Protein AF-A0A819L676-F1 (afdb_monomer)

pLDDT: mean 89.83, std 13.57, range [44.31, 98.62]

Radius of gyration: 20.42 Å; Cα contacts (8 Å, |Δi|>4): 206; chains: 1; bounding box: 53×20×66 Å

Solvent-accessible surface area (backbone atoms only — not comparable to full-atom values): 9204 Å² total; per-residue (Å²): 130,96,70,80,67,56,26,39,74,57,97,53,88,57,44,24,71,57,67,66,64,36,65,76,39,33,90,87,42,47,62,67,37,46,53,51,33,52,28,50,26,27,45,50,46,48,62,72,47,56,31,52,58,14,22,62,54,14,31,73,38,81,47,81,49,67,65,47,79,55,89,97,40,43,34,66,35,61,22,31,33,28,35,18,77,30,46,76,78,42,64,38,75,64,100,58,94,70,87,76,85,83,86,86,61,76,66,46,39,66,71,18,67,11,36,58,50,58,72,68,56,58,66,84,76,47,46,72,63,76,65,48,92,72,88,88,79,85,85,60,75,68,64,58,52,55,52,56,50,53,58,53,62,76,73,108

Mean predicted aligned error: 6.8 Å

Foldseek 3Di:
DDDDQFQPDDPDPLAHHDDLVCLVCCVVCVPVVLCNQCDPSHVVVCLVPVLVVLQLQQHKDFAFWDAQDDDVGGHSTFGFIAGSNSDTPDTDDDNDDDDDDDDHDVVSSCVGPNNVNVVVDDCVVCVCVVPDDDDDDDDDPVVVVVVVVVVVVVVD

Sequence (156 aa):
MPHVTMCTPSTRPGAGFVDHKLWKNRDNDPTSLRLEFDGMKGRNWLLKWLPARAYDNAIYVIFSNPIGMDEDQLKNGCSMIIDPFGDIIAECRKLDNEVVTVTLIPEKLTQAGGYRYKKARRPDLYRDIIGQPHNVEQKVIWLSQMKTEIDNEQQS

Secondary structure (DSSP, 8-state):
-----TTS--SSTT--PPPHHHHHTTTT-HHHHHHHHHSTTTHHHHHTTHHHHHHHHT--EEE---EEEETTEEEE---EEE-TTS-EEEE---SS---------TTHHHHSHHHHHHHH--HHHHHHHHTS--------HHHHHHHHHHHHHTT-

Nearest PDB structures (foldseek):
  6led-assembly1_A  TM=7.968E-01  e=3.404E-04  Nitratireductor indicus C115
  2ggk-assembly1_D  TM=8.400E-01  e=1.001E-03  Agrobacterium tumefaciens
  2ggl-assembly1_A  TM=8.587E-01  e=1.771E-03  Agrobacterium tumefaciens
  1fo6-assembly1_D  TM=8.380E-01  e=1.771E-03  Agrobacterium tumefaciens
  6lcg-assembly1_B  TM=7.622E-01  e=7.765E-04  Nitratireductor indicus C115

Structure (mmCIF, N/CA/C/O backbone):
data_AF-A0A819L676-F1
#
_entry.id   AF-A0A819L676-F1
#
loop_
_atom_site.group_PDB
_atom_site.id
_atom_site.type_symbol
_atom_site.label_atom_id
_atom_site.label_alt_id
_atom_site.label_comp_id
_atom_site.label_asym_id
_atom_site.label_entity_id
_atom_site.label_seq_id
_atom_site.pdbx_PDB_ins_code
_atom_site.Cartn_x
_atom_site.Cartn_y
_atom_site.Cartn_z
_atom_site.occupancy
_atom_site.B_iso_or_equiv
_atom_site.auth_seq_id
_atom_site.auth_comp_id
_atom_site.auth_asym_id
_atom_site.auth_atom_id
_atom_site.pdbx_PDB_model_num
ATOM 1 N N . MET A 1 1 ? 7.360 -8.466 1.679 1.00 47.97 1 MET A N 1
ATOM 2 C CA . MET A 1 1 ? 7.554 -7.040 2.020 1.00 47.97 1 MET A CA 1
ATOM 3 C C . MET A 1 1 ? 7.425 -6.914 3.526 1.00 47.97 1 MET A C 1
ATOM 5 O O . MET A 1 1 ? 6.342 -7.207 4.023 1.00 47.97 1 MET A O 1
ATOM 9 N N . PRO A 1 2 ? 8.496 -6.568 4.256 1.00 44.31 2 PRO A N 1
ATOM 10 C CA . PRO A 1 2 ? 8.357 -6.257 5.670 1.00 44.31 2 PRO A CA 1
ATOM 11 C C . PRO A 1 2 ? 7.515 -4.984 5.772 1.00 44.31 2 PRO A C 1
ATOM 13 O O . PRO A 1 2 ? 7.894 -3.940 5.243 1.00 44.31 2 PRO A O 1
ATOM 16 N N . HIS A 1 3 ? 6.334 -5.098 6.364 1.00 55.19 3 HIS A N 1
ATOM 17 C CA . HIS A 1 3 ? 5.488 -3.958 6.671 1.00 55.19 3 HIS A CA 1
ATOM 18 C C . HIS A 1 3 ? 5.572 -3.739 8.177 1.00 55.19 3 HIS A C 1
ATOM 20 O O . HIS A 1 3 ? 5.458 -4.680 8.957 1.00 55.19 3 HIS A O 1
ATOM 26 N N . VAL A 1 4 ? 5.825 -2.498 8.584 1.00 59.72 4 VAL A N 1
ATOM 27 C CA . VAL A 1 4 ? 5.553 -2.089 9.961 1.00 59.72 4 VAL A CA 1
ATOM 28 C C . VAL A 1 4 ? 4.039 -2.100 10.102 1.00 59.72 4 VAL A C 1
ATOM 30 O O . VAL A 1 4 ? 3.356 -1.471 9.289 1.00 59.72 4 VAL A O 1
ATOM 33 N N . THR A 1 5 ? 3.531 -2.825 11.094 1.00 64.38 5 THR A N 1
ATOM 34 C CA . THR A 1 5 ? 2.112 -2.854 11.443 1.00 64.38 5 THR A CA 1
ATOM 35 C C . THR A 1 5 ? 1.632 -1.413 11.610 1.00 64.38 5 THR A C 1
ATOM 37 O O . THR A 1 5 ? 2.133 -0.682 12.464 1.00 64.38 5 THR A O 1
ATOM 40 N N . MET A 1 6 ? 0.738 -0.944 10.740 1.00 86.44 6 MET A N 1
ATOM 41 C CA . MET A 1 6 ? 0.167 0.399 10.868 1.00 86.44 6 MET A CA 1
ATOM 42 C C . MET A 1 6 ? -0.490 0.579 12.237 1.00 86.44 6 MET A C 1
ATOM 44 O O . MET A 1 6 ? -0.757 -0.398 12.934 1.00 86.44 6 MET A O 1
ATOM 48 N N . CYS A 1 7 ? -0.731 1.831 12.625 1.00 91.31 7 CYS A N 1
ATOM 49 C CA . CYS A 1 7 ? -1.316 2.143 13.929 1.00 91.31 7 CYS A CA 1
ATOM 50 C C . CYS A 1 7 ? -0.496 1.600 15.118 1.00 91.31 7 CYS A C 1
ATOM 52 O O . CYS A 1 7 ? -1.048 1.370 16.187 1.00 91.31 7 CYS A O 1
ATOM 54 N N . THR A 1 8 ? 0.819 1.420 14.948 1.00 87.31 8 THR A N 1
ATOM 55 C CA . THR A 1 8 ? 1.761 1.108 16.033 1.00 87.31 8 THR A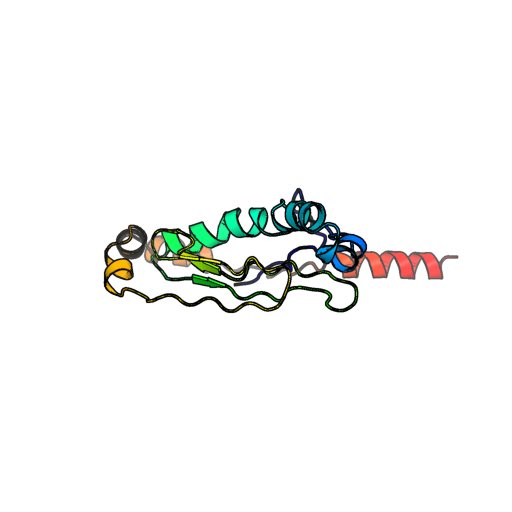 CA 1
ATOM 56 C C . THR A 1 8 ? 2.853 2.183 16.127 1.00 87.31 8 THR A C 1
ATOM 58 O O . THR A 1 8 ? 3.140 2.877 15.136 1.00 87.31 8 THR A O 1
ATOM 61 N N . PRO A 1 9 ? 3.440 2.399 17.317 1.00 85.81 9 PRO A N 1
ATOM 62 C CA . PRO A 1 9 ? 4.529 3.346 17.495 1.00 85.81 9 PRO A CA 1
ATOM 63 C C . PRO A 1 9 ? 5.795 2.878 16.769 1.00 85.81 9 PRO A C 1
ATOM 65 O O . PRO A 1 9 ? 6.143 1.703 16.743 1.00 85.81 9 PRO A O 1
ATOM 68 N N . SER A 1 10 ? 6.513 3.831 16.181 1.00 84.00 10 SER A N 1
ATOM 69 C CA . SER A 1 10 ? 7.861 3.634 15.643 1.00 84.00 10 SER A CA 1
ATOM 70 C C . SER A 1 10 ? 8.580 4.980 15.602 1.00 84.00 10 SER A C 1
ATOM 72 O O . SER A 1 10 ? 7.961 6.024 15.802 1.00 84.00 10 SER A O 1
ATOM 74 N N . THR A 1 11 ? 9.874 4.981 15.282 1.00 84.12 11 THR A N 1
ATOM 75 C CA . THR A 1 11 ? 10.665 6.213 15.102 1.00 84.12 11 THR A CA 1
ATOM 76 C C . THR A 1 11 ? 10.214 7.064 13.909 1.00 84.12 11 THR A C 1
ATOM 78 O O . THR A 1 11 ? 10.696 8.179 13.714 1.00 84.12 11 THR A O 1
ATOM 81 N N . ARG A 1 12 ? 9.283 6.563 13.091 1.00 85.81 12 ARG A N 1
ATOM 82 C CA . ARG A 1 12 ? 8.735 7.279 11.944 1.00 85.81 12 ARG A CA 1
ATOM 83 C C . ARG A 1 12 ? 7.844 8.451 12.395 1.00 85.81 12 ARG A C 1
ATOM 85 O O . ARG A 1 12 ? 6.881 8.228 13.129 1.00 85.81 12 ARG A O 1
ATOM 92 N N . PRO A 1 13 ? 8.030 9.664 11.841 1.00 87.31 13 PRO A N 1
ATOM 93 C CA . PRO A 1 13 ? 7.116 10.780 12.074 1.00 87.31 13 PRO A CA 1
ATOM 94 C C . PRO A 1 13 ? 5.659 10.441 11.720 1.00 87.31 13 PRO A C 1
ATOM 96 O O . PRO A 1 13 ? 5.359 9.941 10.625 1.00 87.31 13 PRO A O 1
ATOM 99 N N . GLY A 1 14 ? 4.752 10.726 12.657 1.00 88.69 14 GLY A N 1
ATOM 100 C CA . GLY A 1 14 ? 3.318 10.461 12.525 1.00 88.69 14 GLY A CA 1
ATOM 101 C C . GLY A 1 14 ? 2.915 8.990 12.682 1.00 88.69 14 GLY A C 1
ATOM 102 O O . GLY A 1 14 ? 1.794 8.644 12.319 1.00 88.69 14 GLY A O 1
ATOM 103 N N . ALA A 1 15 ? 3.808 8.122 13.169 1.00 90.75 15 ALA A N 1
ATOM 104 C CA . ALA A 1 15 ? 3.442 6.798 13.670 1.00 90.75 15 ALA A CA 1
ATOM 105 C C . ALA A 1 15 ? 2.854 6.885 15.089 1.00 90.75 15 ALA A C 1
ATOM 107 O O . ALA A 1 15 ? 3.021 7.888 15.780 1.00 90.75 15 ALA A O 1
ATOM 108 N N . GLY A 1 16 ? 2.174 5.828 15.523 1.00 91.81 16 GLY A N 1
ATOM 109 C CA . GLY A 1 16 ? 1.538 5.763 16.835 1.00 91.81 16 GLY A CA 1
ATOM 110 C C . GLY A 1 16 ? 0.220 5.006 16.801 1.00 91.81 16 GLY A C 1
ATOM 111 O O . GLY A 1 16 ? -0.303 4.694 15.729 1.00 91.81 16 GLY A O 1
ATOM 112 N N . PHE A 1 17 ? -0.311 4.741 17.991 1.00 93.88 17 PHE A N 1
ATOM 113 C CA . PHE A 1 17 ? -1.605 4.096 18.158 1.00 93.88 17 PHE A CA 1
ATOM 114 C C . PHE A 1 17 ? -2.762 5.009 17.741 1.00 93.88 17 PHE A C 1
ATOM 116 O O . PHE A 1 17 ? -2.697 6.242 17.842 1.00 93.88 17 PHE A O 1
ATOM 123 N N . VAL A 1 18 ? -3.833 4.374 17.274 1.00 94.81 18 VAL A N 1
ATOM 124 C CA . VAL A 1 18 ? -5.153 4.994 17.129 1.00 94.81 18 VAL A CA 1
ATOM 125 C C . VAL A 1 18 ? -5.968 4.619 18.363 1.00 94.81 18 VAL A C 1
ATOM 127 O O . VAL A 1 18 ? -5.939 3.466 18.788 1.00 94.81 18 VAL A O 1
ATOM 130 N N . ASP A 1 19 ? -6.666 5.587 18.954 1.00 95.38 19 ASP A N 1
ATOM 131 C CA . ASP A 1 19 ? -7.444 5.369 20.177 1.00 95.38 19 ASP A CA 1
ATOM 132 C C . ASP A 1 19 ? -8.579 4.355 19.933 1.00 95.38 19 ASP A C 1
ATOM 134 O O . ASP A 1 19 ? -9.449 4.554 19.081 1.00 95.38 19 ASP A O 1
ATOM 138 N N . HIS A 1 20 ? -8.604 3.275 20.719 1.00 95.12 20 HIS A N 1
ATOM 139 C CA . HIS A 1 20 ? -9.612 2.219 20.628 1.00 95.12 20 HIS A CA 1
ATOM 140 C C . HIS A 1 20 ? -11.056 2.711 20.864 1.00 95.12 20 HIS A C 1
ATOM 142 O O . HIS A 1 20 ? -12.014 2.062 20.437 1.00 95.12 20 HIS A O 1
ATOM 148 N N . LYS A 1 21 ? -11.246 3.869 21.512 1.00 96.81 21 LYS A N 1
ATOM 149 C CA . LYS A 1 21 ? -12.562 4.481 21.737 1.00 96.81 21 LYS A CA 1
ATOM 150 C C . LYS A 1 21 ? -13.180 4.925 20.419 1.00 96.81 21 LYS A C 1
ATOM 152 O O . LYS A 1 21 ? -14.392 4.802 20.258 1.00 96.81 21 LYS A O 1
ATOM 157 N N . LEU A 1 22 ? -12.354 5.351 19.461 1.00 97.25 22 LEU A N 1
ATOM 158 C CA . LEU A 1 22 ? -12.805 5.712 18.118 1.00 97.25 22 LEU A CA 1
ATOM 159 C C . LEU A 1 22 ? -13.378 4.494 17.386 1.00 97.25 22 LEU A C 1
ATOM 161 O O . LEU A 1 22 ? -14.410 4.605 16.735 1.00 97.25 22 LEU A O 1
ATOM 165 N N . TRP A 1 23 ? -12.774 3.310 17.553 1.00 97.19 23 TRP A N 1
ATOM 166 C CA . TRP A 1 23 ? -13.317 2.066 16.992 1.00 97.19 23 TRP A CA 1
ATOM 167 C C . TRP A 1 23 ? -14.656 1.667 17.618 1.00 97.19 23 TRP A C 1
ATOM 169 O O . TRP A 1 23 ? -15.602 1.308 16.911 1.00 97.19 23 TRP A O 1
ATOM 179 N N . LYS A 1 24 ? -14.755 1.755 18.949 1.00 96.94 24 LYS A N 1
ATOM 180 C CA . LYS A 1 24 ? -15.997 1.458 19.680 1.00 96.94 24 LYS A CA 1
ATOM 181 C C . LYS A 1 24 ? -17.137 2.398 19.283 1.00 96.94 24 LYS A C 1
ATOM 183 O O . LYS A 1 24 ? -18.279 1.961 19.245 1.00 96.94 24 LYS A O 1
ATOM 188 N N . ASN A 1 25 ? -16.828 3.656 18.962 1.00 97.31 25 ASN A N 1
ATOM 189 C CA . ASN A 1 25 ? -17.810 4.673 18.587 1.00 97.31 25 ASN A CA 1
ATOM 190 C C . ASN A 1 25 ? -18.007 4.831 17.065 1.00 97.31 25 ASN A C 1
ATOM 192 O O . ASN A 1 25 ? -18.658 5.781 16.636 1.00 97.31 25 ASN A O 1
ATOM 196 N N . ARG A 1 26 ? -17.451 3.934 16.238 1.00 97.50 26 ARG A N 1
ATOM 197 C CA . ARG A 1 26 ? -17.390 4.109 14.774 1.00 97.50 26 ARG A CA 1
ATOM 198 C C . ARG A 1 26 ? -18.749 4.245 14.083 1.00 97.50 26 ARG A C 1
ATOM 200 O O . ARG A 1 26 ? -18.811 4.850 13.022 1.00 97.50 26 ARG A O 1
ATOM 207 N N . ASP A 1 27 ? -19.811 3.699 14.669 1.00 97.56 27 ASP A N 1
ATOM 208 C CA . ASP A 1 27 ? -21.160 3.769 14.096 1.00 97.56 27 ASP A CA 1
ATOM 209 C C . ASP A 1 27 ? -21.814 5.141 14.338 1.00 97.56 27 ASP A C 1
ATOM 211 O O . ASP A 1 27 ? -22.574 5.620 13.500 1.00 97.56 27 ASP A O 1
ATOM 215 N N . ASN A 1 28 ? -21.474 5.807 15.450 1.00 98.06 28 ASN A N 1
ATOM 216 C CA . ASN A 1 28 ? -21.999 7.135 15.790 1.00 98.06 28 ASN A CA 1
ATOM 217 C C . ASN A 1 28 ? -21.091 8.271 15.292 1.00 98.06 28 ASN A C 1
ATOM 219 O O . ASN A 1 28 ? -21.582 9.344 14.954 1.00 98.06 28 ASN A O 1
ATOM 223 N N . ASP A 1 29 ? -19.773 8.050 15.263 1.00 97.38 29 ASP A N 1
ATOM 224 C CA . ASP A 1 29 ? -18.772 9.000 14.764 1.00 97.38 29 ASP A CA 1
ATOM 225 C C . ASP A 1 29 ? -17.734 8.300 13.858 1.00 97.38 29 ASP A C 1
ATOM 227 O O . ASP A 1 29 ? -16.573 8.096 14.238 1.00 97.38 29 ASP A O 1
ATOM 231 N N . PRO A 1 30 ? -18.132 7.911 12.632 1.00 97.00 30 PRO A N 1
ATOM 232 C CA . PRO A 1 30 ? -17.220 7.296 11.668 1.00 97.00 30 PRO A CA 1
ATOM 233 C C . PRO A 1 30 ? -16.152 8.274 11.165 1.00 97.00 30 PRO A C 1
ATOM 235 O O . PRO A 1 30 ? -15.093 7.846 10.700 1.00 97.00 30 PRO A O 1
ATOM 238 N N . THR A 1 31 ? -16.419 9.580 11.231 1.00 97.94 31 THR A N 1
ATOM 239 C CA . THR A 1 31 ? -15.555 10.628 10.681 1.00 97.94 31 THR A CA 1
ATOM 240 C C . THR A 1 31 ? -14.267 10.759 11.482 1.00 97.94 31 THR A C 1
ATOM 242 O O . THR A 1 31 ? -13.187 10.747 10.891 1.00 97.94 31 THR A O 1
ATOM 245 N N . SER A 1 32 ? -14.348 10.813 12.814 1.00 97.69 32 SER A N 1
ATOM 246 C CA . SER A 1 32 ? -13.153 10.914 13.663 1.00 97.69 32 SER A CA 1
ATOM 247 C C . SER A 1 32 ? -12.231 9.706 13.499 1.00 97.69 32 SER A C 1
ATOM 249 O O . SER A 1 32 ? -11.019 9.860 13.340 1.00 97.69 32 SER A O 1
ATOM 251 N N . LEU A 1 33 ? -12.799 8.496 13.445 1.00 97.75 33 LEU A N 1
ATOM 252 C CA . LEU A 1 33 ? -12.020 7.290 13.171 1.00 97.75 33 LEU A CA 1
ATOM 253 C C . LEU A 1 33 ? -11.399 7.322 11.767 1.00 97.75 33 LEU A C 1
ATOM 255 O O . LEU A 1 33 ? -10.236 6.954 11.591 1.00 97.75 33 LEU A O 1
ATOM 259 N N . ARG A 1 34 ? -12.156 7.784 10.763 1.00 97.38 34 ARG A N 1
ATOM 260 C CA . ARG A 1 34 ? -11.669 7.896 9.385 1.00 97.38 34 ARG A CA 1
ATOM 261 C C . ARG A 1 34 ? -10.451 8.802 9.286 1.00 97.38 34 ARG A C 1
ATOM 263 O O . ARG A 1 34 ? -9.504 8.433 8.602 1.00 97.38 34 ARG A O 1
ATOM 270 N N . LEU A 1 35 ? -10.465 9.950 9.960 1.00 97.62 35 LEU A N 1
ATOM 271 C CA . LEU A 1 35 ? -9.354 10.903 9.941 1.00 97.62 35 LEU A CA 1
ATOM 272 C C . LEU A 1 35 ? -8.059 10.277 10.477 1.00 97.62 35 LEU A C 1
ATOM 274 O O . LEU A 1 35 ? -6.998 10.446 9.878 1.00 97.62 35 LEU A O 1
ATOM 278 N N . GLU A 1 36 ? -8.147 9.494 11.552 1.00 96.38 36 GLU A N 1
ATOM 279 C CA . GLU A 1 36 ? -7.001 8.759 12.099 1.00 96.38 36 GLU A CA 1
ATOM 280 C C . GLU A 1 36 ? -6.503 7.664 11.143 1.00 96.38 36 GLU A C 1
ATOM 282 O O . GLU A 1 36 ? -5.296 7.542 10.907 1.00 96.38 36 GLU A O 1
ATOM 287 N N . PHE A 1 37 ? -7.422 6.890 10.553 1.00 96.81 37 PHE A N 1
ATOM 288 C CA . PHE A 1 37 ? -7.088 5.825 9.601 1.00 96.81 37 PHE A CA 1
ATOM 289 C C . PHE A 1 37 ? -6.510 6.360 8.292 1.00 96.81 37 PHE A C 1
ATOM 291 O O . PHE A 1 37 ? -5.580 5.760 7.757 1.00 96.81 37 PHE A O 1
ATOM 298 N N . ASP A 1 38 ? -7.017 7.483 7.787 1.00 97.00 38 ASP A N 1
ATOM 299 C CA . ASP A 1 38 ? -6.511 8.115 6.570 1.00 97.00 38 ASP A CA 1
ATOM 300 C C . ASP A 1 38 ? -5.210 8.888 6.819 1.00 97.00 38 ASP A C 1
ATOM 302 O O . ASP A 1 38 ? -4.420 9.093 5.898 1.00 97.00 38 ASP A O 1
ATOM 306 N N . GLY A 1 39 ? -4.944 9.267 8.067 1.00 95.88 39 GLY A N 1
ATOM 307 C CA . GLY A 1 39 ? -3.762 10.006 8.471 1.00 95.88 39 GLY A CA 1
ATOM 308 C C . GLY A 1 39 ? -2.449 9.225 8.382 1.00 95.88 39 GLY A C 1
ATOM 309 O O . GLY A 1 39 ? -2.330 8.109 7.870 1.00 95.88 39 GLY A O 1
ATOM 310 N N . MET A 1 40 ? -1.402 9.847 8.924 1.00 93.88 40 MET A N 1
ATOM 311 C CA . MET A 1 40 ? -0.038 9.318 8.885 1.00 93.88 40 MET A CA 1
ATOM 312 C C . MET A 1 40 ? 0.146 8.012 9.661 1.00 93.88 40 MET A C 1
ATOM 314 O O . MET A 1 40 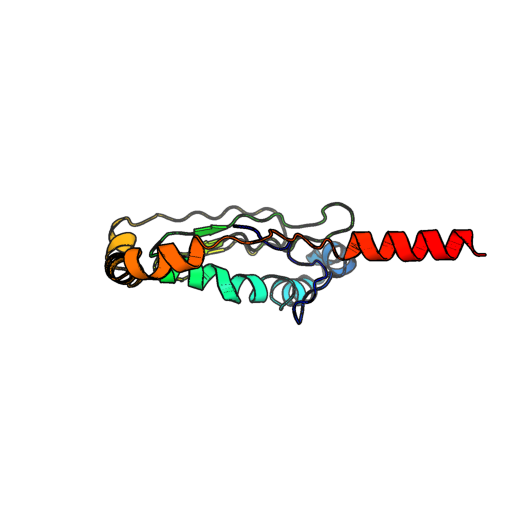? 1.115 7.306 9.387 1.00 93.88 40 MET A O 1
ATOM 318 N N . LYS A 1 41 ? -0.756 7.656 10.579 1.00 94.31 41 LYS A N 1
ATOM 319 C CA . LYS A 1 41 ? -0.708 6.384 11.315 1.00 94.31 41 LYS A CA 1
ATOM 320 C C . LYS A 1 41 ? -1.139 5.191 10.450 1.00 94.31 41 LYS A C 1
ATOM 322 O O . LYS A 1 41 ? -0.644 4.090 10.683 1.00 94.31 41 LYS A O 1
ATOM 327 N N . GLY A 1 42 ? -1.985 5.428 9.442 1.00 94.38 42 GLY A N 1
ATOM 328 C CA . GLY A 1 42 ? -2.566 4.414 8.560 1.00 94.38 42 GLY A CA 1
ATOM 329 C C . GLY A 1 42 ? -2.281 4.670 7.077 1.00 94.38 42 GLY A C 1
ATOM 330 O O . GLY A 1 42 ? -1.169 4.451 6.596 1.00 94.38 42 GLY A O 1
ATOM 331 N N . ARG A 1 43 ? -3.291 5.103 6.322 1.00 95.69 43 ARG A N 1
ATOM 332 C CA . ARG A 1 43 ? -3.275 5.159 4.855 1.00 95.69 43 ARG A CA 1
ATOM 333 C C . ARG A 1 43 ? -2.173 6.031 4.281 1.00 95.69 43 ARG A C 1
ATOM 335 O O . ARG A 1 43 ? -1.452 5.569 3.402 1.00 95.69 43 ARG A O 1
ATOM 342 N N . ASN A 1 44 ? -1.994 7.261 4.764 1.00 95.50 44 ASN A N 1
ATOM 343 C CA . ASN A 1 44 ? -0.969 8.147 4.204 1.00 95.50 44 ASN A CA 1
ATOM 344 C C . ASN A 1 44 ? 0.439 7.554 4.324 1.00 95.50 44 ASN A C 1
ATOM 346 O O . ASN A 1 44 ? 1.304 7.857 3.507 1.00 95.50 44 ASN A O 1
ATOM 350 N N . TRP A 1 45 ? 0.677 6.673 5.301 1.00 92.38 45 TRP A N 1
ATOM 351 C CA . TRP A 1 45 ? 1.916 5.906 5.364 1.00 92.38 45 TRP A CA 1
ATOM 352 C C . TRP A 1 45 ? 2.032 4.875 4.237 1.00 92.38 45 TRP A C 1
ATOM 354 O O . TRP A 1 45 ? 3.076 4.828 3.585 1.00 92.38 45 TRP A O 1
ATOM 364 N N . LEU A 1 46 ? 0.980 4.094 3.968 1.00 93.38 46 LEU A N 1
ATOM 365 C CA . LEU A 1 46 ? 0.955 3.147 2.845 1.00 93.38 46 LEU A CA 1
ATOM 366 C C . LEU A 1 46 ? 1.240 3.846 1.514 1.00 93.38 46 LEU A C 1
ATOM 368 O O . LEU A 1 46 ? 2.046 3.365 0.716 1.00 93.38 46 LEU A O 1
ATOM 372 N N . LEU A 1 47 ? 0.642 5.021 1.308 1.00 94.94 47 LEU A N 1
ATOM 373 C CA . LEU A 1 47 ? 0.787 5.775 0.064 1.00 94.94 47 LEU A CA 1
ATOM 374 C C . LEU A 1 47 ? 2.200 6.316 -0.177 1.00 94.94 47 LEU A C 1
ATOM 376 O O . LEU A 1 47 ? 2.527 6.639 -1.315 1.00 94.94 47 LEU A O 1
ATOM 380 N N . LYS A 1 48 ? 3.070 6.365 0.841 1.00 92.38 48 LYS A N 1
ATOM 381 C CA . LYS A 1 48 ? 4.469 6.776 0.644 1.00 92.38 48 LYS A CA 1
ATOM 382 C C . LYS A 1 48 ? 5.281 5.781 -0.171 1.00 92.38 48 LYS A C 1
ATOM 384 O O . LYS A 1 48 ? 6.250 6.180 -0.807 1.00 92.38 48 LYS A O 1
ATOM 389 N N . TRP A 1 49 ? 4.957 4.493 -0.093 1.00 92.31 49 TRP A N 1
ATOM 390 C CA . TRP A 1 49 ? 5.831 3.457 -0.639 1.00 92.31 49 TRP A CA 1
ATOM 391 C C . TRP A 1 49 ? 5.095 2.436 -1.493 1.00 92.31 49 TRP A C 1
ATOM 393 O O . TRP A 1 49 ? 5.668 1.970 -2.472 1.00 92.31 49 TRP A O 1
ATOM 403 N N . LEU A 1 50 ? 3.852 2.083 -1.170 1.00 94.94 50 LEU A N 1
ATOM 404 C CA . LEU A 1 50 ? 3.153 1.001 -1.858 1.00 94.94 50 LEU A CA 1
ATOM 405 C C . LEU A 1 50 ? 2.895 1.327 -3.349 1.00 94.94 50 LEU A C 1
ATOM 407 O O . LEU A 1 50 ? 3.270 0.499 -4.184 1.00 94.94 50 LEU A O 1
ATOM 411 N N . PRO A 1 51 ? 2.414 2.538 -3.718 1.00 97.38 51 PRO A N 1
ATOM 412 C CA . PRO A 1 51 ? 2.325 2.966 -5.119 1.00 97.38 51 PRO A CA 1
ATOM 413 C C . PRO A 1 51 ? 3.674 2.968 -5.844 1.00 97.38 51 PRO A C 1
ATOM 415 O O . PRO A 1 51 ? 3.793 2.443 -6.950 1.00 97.38 51 PRO A O 1
ATOM 418 N N . ALA A 1 52 ? 4.721 3.487 -5.192 1.00 96.81 52 ALA A N 1
ATOM 419 C CA . ALA A 1 52 ? 6.065 3.543 -5.765 1.00 96.81 52 ALA A CA 1
ATOM 420 C C . ALA A 1 52 ? 6.605 2.140 -6.088 1.00 96.81 52 ALA A C 1
ATOM 422 O O . ALA A 1 52 ? 7.186 1.917 -7.147 1.00 96.81 52 ALA A O 1
ATOM 423 N N . ARG A 1 53 ? 6.350 1.149 -5.220 1.00 95.69 53 ARG A N 1
ATOM 424 C CA . ARG A 1 53 ? 6.757 -0.244 -5.468 1.00 95.69 53 ARG A CA 1
ATOM 425 C C . ARG A 1 53 ? 6.079 -0.834 -6.700 1.00 95.69 53 ARG A C 1
ATOM 427 O O . ARG A 1 53 ? 6.757 -1.545 -7.447 1.00 95.69 53 ARG A O 1
ATOM 434 N N . ALA A 1 54 ? 4.792 -0.548 -6.898 1.00 97.81 54 ALA A N 1
ATOM 435 C CA . ALA A 1 54 ? 4.050 -0.980 -8.077 1.00 97.81 54 ALA A CA 1
ATOM 436 C C . ALA A 1 54 ? 4.605 -0.323 -9.351 1.00 97.81 54 ALA A C 1
ATOM 438 O O . ALA A 1 54 ? 4.984 -1.029 -10.291 1.00 97.81 54 ALA A O 1
ATOM 439 N N . TYR A 1 55 ? 4.762 1.004 -9.323 1.00 97.94 55 TYR A N 1
ATOM 440 C CA . TYR A 1 55 ? 5.251 1.816 -10.438 1.00 97.94 55 TYR A CA 1
ATOM 441 C C . TYR A 1 55 ? 6.666 1.423 -10.889 1.00 97.94 55 TYR A C 1
ATOM 443 O O . TYR A 1 55 ? 6.885 1.056 -12.047 1.00 97.94 55 TYR A O 1
ATOM 451 N N . ASP A 1 56 ? 7.633 1.415 -9.964 1.00 96.94 56 ASP A N 1
ATOM 452 C CA . ASP A 1 56 ? 9.055 1.189 -10.269 1.00 96.94 56 ASP A CA 1
ATOM 453 C C . ASP A 1 56 ? 9.334 -0.204 -10.842 1.00 96.94 56 ASP A C 1
ATOM 455 O O . ASP A 1 56 ? 10.345 -0.433 -11.518 1.00 96.94 56 ASP A O 1
ATOM 459 N N . ASN A 1 57 ? 8.457 -1.164 -10.540 1.00 97.25 57 ASN A N 1
ATOM 460 C CA . ASN A 1 57 ? 8.608 -2.553 -10.950 1.00 97.25 57 ASN A CA 1
ATOM 461 C C . ASN A 1 57 ? 7.610 -2.975 -12.029 1.00 97.25 57 ASN A C 1
ATOM 463 O O . ASN A 1 57 ? 7.736 -4.104 -12.504 1.00 97.25 57 ASN A O 1
ATOM 467 N N . ALA A 1 58 ? 6.683 -2.108 -12.454 1.00 98.00 58 ALA A N 1
ATOM 468 C CA . ALA A 1 58 ? 5.587 -2.442 -13.367 1.00 98.00 58 ALA A CA 1
ATOM 469 C C . ALA A 1 58 ? 4.911 -3.765 -12.981 1.00 98.00 58 ALA A C 1
ATOM 471 O O . ALA A 1 58 ? 4.965 -4.753 -13.720 1.00 98.00 58 ALA A O 1
ATOM 472 N N . ILE A 1 59 ? 4.353 -3.795 -11.774 1.00 98.00 59 ILE A N 1
ATOM 473 C CA . ILE A 1 59 ? 3.635 -4.947 -11.228 1.00 98.00 59 ILE A CA 1
ATOM 474 C C . ILE A 1 59 ? 2.279 -4.508 -10.699 1.00 98.00 59 ILE A C 1
ATOM 476 O O . ILE A 1 59 ? 2.120 -3.381 -10.241 1.00 98.00 59 ILE A O 1
ATOM 480 N N . TYR A 1 60 ? 1.328 -5.434 -10.697 1.00 98.56 60 TYR A N 1
ATOM 481 C CA . TYR A 1 60 ? 0.167 -5.309 -9.830 1.00 98.56 60 TYR A CA 1
ATOM 482 C C . TYR A 1 60 ? 0.578 -5.603 -8.388 1.00 98.56 60 TYR A C 1
ATOM 484 O O . TYR A 1 60 ? 1.307 -6.564 -8.130 1.00 98.56 60 TYR A O 1
ATOM 492 N N . VAL A 1 61 ? 0.098 -4.793 -7.451 1.00 97.94 61 VAL A N 1
ATOM 493 C CA . VAL A 1 61 ? 0.296 -5.003 -6.016 1.00 97.94 61 VAL A CA 1
ATOM 494 C C . VAL A 1 61 ? -1.056 -5.250 -5.375 1.00 97.94 61 VAL A C 1
ATOM 496 O O . VAL A 1 61 ? -1.960 -4.430 -5.492 1.00 97.94 61 VAL A O 1
ATOM 499 N N . ILE A 1 62 ? -1.176 -6.380 -4.684 1.00 97.12 62 ILE A N 1
ATOM 500 C CA . ILE A 1 62 ? -2.340 -6.723 -3.870 1.00 97.12 62 ILE A CA 1
ATOM 501 C C . ILE A 1 62 ? -1.885 -6.651 -2.419 1.00 97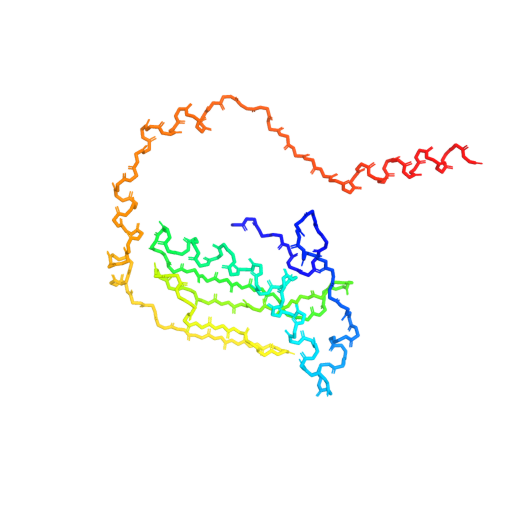.12 62 ILE A C 1
ATOM 503 O O . ILE A 1 62 ? -1.033 -7.428 -1.984 1.00 97.12 62 ILE A O 1
ATOM 507 N N . PHE A 1 63 ? -2.423 -5.686 -1.687 1.00 95.75 63 PHE A N 1
ATOM 508 C CA . PHE A 1 63 ? -2.152 -5.486 -0.275 1.00 95.75 63 PHE A CA 1
ATOM 509 C C . PHE A 1 63 ? -3.400 -5.842 0.525 1.00 95.75 63 PHE A C 1
ATOM 511 O O . PHE A 1 63 ? -4.476 -5.303 0.277 1.00 95.75 63 PHE A O 1
ATOM 518 N N . SER A 1 64 ? -3.246 -6.749 1.485 1.00 94.19 64 SER A N 1
ATOM 519 C CA . SER A 1 64 ? -4.312 -7.170 2.390 1.00 94.19 64 SER A CA 1
ATOM 520 C C . SER A 1 64 ? -3.902 -6.860 3.818 1.00 94.19 64 SER A C 1
ATOM 522 O O . SER A 1 64 ? -2.778 -7.166 4.214 1.00 94.19 64 SER A O 1
ATOM 524 N N . ASN A 1 65 ? -4.815 -6.274 4.583 1.00 93.31 65 ASN A N 1
ATOM 525 C CA . ASN A 1 65 ? -4.595 -5.890 5.965 1.00 93.31 65 ASN A CA 1
ATOM 526 C C . ASN A 1 65 ? -5.900 -6.027 6.768 1.00 93.31 65 ASN A C 1
ATOM 528 O O . ASN A 1 65 ? -6.959 -5.643 6.262 1.00 93.31 65 ASN A O 1
ATOM 532 N N . PRO A 1 66 ? -5.856 -6.564 8.000 1.00 94.50 66 PRO A N 1
ATOM 533 C CA . PRO A 1 66 ? -7.026 -6.622 8.868 1.00 94.50 66 PRO A CA 1
ATOM 534 C C . PRO A 1 66 ? -7.563 -5.231 9.215 1.00 94.50 66 PRO A C 1
ATOM 536 O O . PRO A 1 66 ? -6.837 -4.232 9.209 1.00 94.50 66 PRO A O 1
ATOM 539 N N . ILE A 1 67 ? -8.844 -5.191 9.576 1.00 95.75 67 ILE A N 1
ATOM 540 C CA . ILE A 1 67 ? -9.508 -4.020 10.139 1.00 95.75 67 ILE A CA 1
ATOM 541 C C . ILE A 1 67 ? -10.142 -4.377 11.481 1.00 95.75 67 ILE A C 1
ATOM 543 O O . ILE A 1 67 ? -10.686 -5.466 11.645 1.00 95.75 67 ILE A O 1
ATOM 547 N N . GLY A 1 68 ? -10.081 -3.447 12.429 1.00 95.50 68 GLY A N 1
ATOM 548 C CA . GLY A 1 68 ? -10.668 -3.604 13.754 1.00 95.50 68 GLY A CA 1
ATOM 549 C C . GLY A 1 68 ? -9.657 -3.971 14.832 1.00 95.50 68 GLY A C 1
ATOM 550 O O . GLY A 1 68 ? -8.446 -3.865 14.634 1.00 95.50 68 GLY A O 1
ATOM 551 N N . MET A 1 69 ? -10.177 -4.308 16.011 1.00 94.69 69 MET A N 1
ATOM 552 C CA . MET A 1 69 ? -9.356 -4.616 17.182 1.00 94.69 69 MET A CA 1
ATOM 553 C C . MET A 1 69 ? -8.676 -5.977 17.032 1.00 94.69 69 MET A C 1
ATOM 555 O O . MET A 1 69 ? -9.332 -6.973 16.740 1.00 94.69 69 MET A O 1
ATOM 559 N N . ASP A 1 70 ? -7.379 -5.993 17.301 1.00 90.62 70 ASP A N 1
ATOM 560 C CA . ASP A 1 70 ? -6.514 -7.160 17.407 1.00 90.62 70 ASP A CA 1
ATOM 561 C C . ASP A 1 70 ? -5.765 -7.022 18.736 1.00 90.62 70 ASP A C 1
ATOM 563 O O . ASP A 1 70 ? -4.820 -6.240 18.851 1.00 90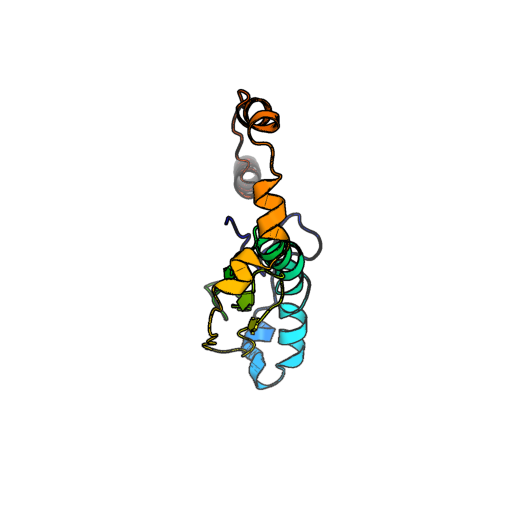.62 70 ASP A O 1
ATOM 567 N N . GLU A 1 71 ? -6.298 -7.678 19.766 1.00 89.25 71 GLU A N 1
ATOM 568 C CA . GLU A 1 71 ? -5.920 -7.478 21.170 1.00 89.25 71 GLU A CA 1
ATOM 569 C C . GLU A 1 71 ? -5.951 -5.992 21.587 1.00 89.25 71 GLU A C 1
ATOM 571 O O . GLU A 1 71 ? -7.014 -5.361 21.597 1.00 89.25 71 GLU A O 1
ATOM 576 N N . ASP A 1 72 ? -4.802 -5.424 21.953 1.00 86.69 72 ASP A N 1
ATOM 577 C CA . ASP A 1 72 ? -4.633 -4.032 22.363 1.00 86.69 72 ASP A CA 1
ATOM 578 C C . ASP A 1 72 ? -4.405 -3.075 21.179 1.00 86.69 72 ASP A C 1
ATOM 580 O O . ASP A 1 72 ? -4.385 -1.855 21.362 1.00 86.69 72 ASP A O 1
ATOM 584 N N . GLN A 1 73 ? -4.290 -3.596 19.953 1.00 88.62 73 GLN A N 1
ATOM 585 C CA . GLN A 1 73 ? -3.961 -2.818 18.762 1.00 88.62 73 GLN A CA 1
ATOM 586 C C . GLN A 1 73 ? -5.150 -2.682 17.819 1.00 88.62 73 GLN A C 1
ATOM 588 O O . GLN A 1 73 ? -5.815 -3.646 17.450 1.00 88.62 73 GLN A O 1
ATOM 593 N N . LEU A 1 74 ? -5.377 -1.464 17.337 1.00 94.12 74 LEU A N 1
ATOM 594 C CA . LEU A 1 74 ? -6.372 -1.205 16.307 1.00 94.12 74 LEU A CA 1
ATOM 595 C C . LEU A 1 74 ? -5.735 -1.283 14.917 1.00 94.12 74 LEU A C 1
ATOM 597 O O . LEU A 1 74 ? -4.764 -0.582 14.640 1.00 94.12 74 LEU A O 1
ATOM 601 N N . LYS A 1 75 ? -6.302 -2.095 14.022 1.00 94.50 75 LYS A N 1
ATOM 602 C CA . LYS A 1 75 ? -5.876 -2.206 12.622 1.00 94.50 75 LYS A CA 1
ATOM 603 C C . LYS A 1 75 ? -6.793 -1.374 11.730 1.00 94.50 75 LYS A C 1
ATOM 605 O O . LYS A 1 75 ? -8.018 -1.444 11.831 1.00 94.50 75 LYS A O 1
ATOM 610 N N . ASN A 1 76 ? -6.203 -0.584 10.839 1.00 94.94 76 ASN A N 1
ATOM 611 C CA . ASN A 1 76 ? -6.929 0.383 10.014 1.00 94.94 76 ASN A CA 1
ATOM 612 C C . ASN A 1 76 ? -7.485 -0.174 8.694 1.00 94.94 76 ASN A C 1
ATOM 614 O O . ASN A 1 76 ? -8.095 0.581 7.940 1.00 94.94 76 ASN A O 1
ATOM 618 N N . GLY A 1 77 ? -7.253 -1.450 8.365 1.00 94.38 77 GLY A N 1
ATOM 619 C CA . GLY A 1 77 ? -7.620 -1.997 7.061 1.00 94.38 77 GLY A CA 1
ATOM 620 C C . GLY A 1 77 ? -6.816 -1.348 5.935 1.00 94.38 77 GLY A C 1
ATOM 621 O O . GLY A 1 77 ? -5.587 -1.445 5.913 1.00 94.38 77 GLY A O 1
ATOM 622 N N . CYS A 1 78 ? -7.502 -0.680 5.004 1.00 95.06 78 CYS A N 1
ATOM 623 C CA . CYS A 1 78 ? -6.917 -0.134 3.773 1.00 95.06 78 CYS A CA 1
ATOM 624 C C . CYS A 1 78 ? -6.282 -1.210 2.877 1.00 95.06 78 CYS A C 1
ATOM 626 O O . CYS A 1 78 ? -5.297 -0.943 2.186 1.00 95.06 78 CYS A O 1
ATOM 628 N N . SER A 1 79 ? -6.830 -2.430 2.880 1.00 96.56 79 SER A N 1
ATOM 629 C CA . SER A 1 79 ? -6.531 -3.412 1.834 1.00 96.56 79 SER A CA 1
ATOM 630 C C . SER A 1 79 ? -6.782 -2.773 0.471 1.00 96.56 79 SER A C 1
ATOM 632 O O . SER A 1 79 ? -7.797 -2.105 0.287 1.00 96.56 79 SER A O 1
ATOM 634 N N . MET A 1 80 ? -5.865 -2.926 -0.477 1.00 97.44 80 MET A N 1
ATOM 635 C CA . MET A 1 80 ? -5.965 -2.254 -1.769 1.00 97.44 80 MET A CA 1
ATOM 636 C C . MET A 1 80 ? -5.258 -3.013 -2.877 1.00 97.44 80 MET A C 1
ATOM 638 O O . MET A 1 80 ? -4.334 -3.794 -2.644 1.00 97.44 80 MET A O 1
ATOM 642 N N . ILE A 1 81 ? -5.694 -2.737 -4.098 1.00 98.50 81 ILE A N 1
ATOM 643 C CA . ILE A 1 81 ? -5.101 -3.247 -5.320 1.00 98.50 81 ILE A CA 1
ATOM 644 C C . ILE A 1 81 ? -4.588 -2.051 -6.111 1.00 98.50 81 ILE A C 1
ATOM 646 O O . ILE A 1 81 ? -5.339 -1.119 -6.397 1.00 98.50 81 ILE A O 1
ATOM 650 N N . ILE A 1 82 ? -3.301 -2.084 -6.438 1.00 98.62 82 ILE A N 1
ATOM 651 C CA . ILE A 1 82 ? -2.599 -1.041 -7.182 1.00 98.62 82 ILE A CA 1
ATOM 652 C C . ILE A 1 82 ? -2.125 -1.622 -8.509 1.00 98.62 82 ILE A C 1
ATOM 654 O O . ILE A 1 82 ? -1.642 -2.758 -8.563 1.00 98.62 82 ILE A O 1
ATOM 658 N N . ASP A 1 83 ? -2.277 -0.855 -9.580 1.00 98.62 83 ASP A N 1
ATOM 659 C CA . ASP A 1 83 ? -1.882 -1.269 -10.918 1.00 98.62 83 ASP A CA 1
ATOM 660 C C . ASP A 1 83 ? -0.401 -0.951 -11.241 1.00 98.62 83 ASP A C 1
ATOM 662 O O . ASP A 1 83 ? 0.284 -0.275 -10.469 1.00 98.62 83 ASP A O 1
ATOM 666 N N . PRO A 1 84 ? 0.136 -1.434 -12.379 1.00 98.62 84 PRO A N 1
ATOM 667 C CA . PRO A 1 84 ? 1.529 -1.201 -12.768 1.00 98.62 84 PRO A CA 1
ATOM 668 C C . PRO A 1 84 ? 1.927 0.271 -12.961 1.00 98.62 84 PRO A C 1
ATOM 670 O O . PRO A 1 84 ? 3.121 0.553 -13.065 1.00 98.62 84 PRO A O 1
ATOM 673 N N . PHE A 1 85 ? 0.964 1.194 -13.028 1.00 98.19 85 PHE A N 1
ATOM 674 C CA . PHE A 1 85 ? 1.178 2.639 -13.097 1.00 98.19 85 PHE A CA 1
ATOM 675 C C . PHE A 1 85 ? 1.162 3.301 -11.712 1.00 98.19 85 PHE A C 1
ATOM 677 O O . PHE A 1 85 ? 1.333 4.513 -11.617 1.00 98.19 85 PHE A O 1
ATOM 684 N N . GLY A 1 86 ? 1.046 2.521 -10.635 1.00 97.88 86 GLY A N 1
ATOM 685 C CA . GLY A 1 86 ? 1.021 3.040 -9.270 1.00 97.88 86 GLY A CA 1
ATOM 686 C C . GLY A 1 86 ? -0.351 3.553 -8.835 1.00 97.88 86 GLY A C 1
ATOM 687 O O . GLY A 1 86 ? -0.465 4.079 -7.729 1.00 97.88 86 GLY A O 1
ATOM 688 N N . ASP A 1 87 ? -1.392 3.364 -9.646 1.00 98.12 87 ASP A N 1
ATOM 689 C CA . ASP A 1 87 ? -2.736 3.837 -9.332 1.00 98.12 87 ASP A CA 1
ATOM 690 C C . ASP A 1 87 ? -3.500 2.815 -8.490 1.00 98.12 87 ASP A C 1
ATOM 692 O O . ASP A 1 87 ? -3.508 1.617 -8.782 1.00 98.12 87 ASP A O 1
ATOM 696 N N . ILE A 1 88 ? -4.184 3.288 -7.447 1.00 98.31 88 ILE A N 1
ATOM 697 C CA . ILE A 1 88 ? -5.106 2.462 -6.660 1.00 98.31 88 ILE A CA 1
ATOM 698 C C . ILE A 1 88 ? -6.355 2.219 -7.506 1.00 98.31 88 ILE A C 1
ATOM 700 O O . ILE A 1 88 ? -7.121 3.142 -7.770 1.00 98.31 88 ILE A O 1
ATOM 704 N N . ILE A 1 89 ? -6.572 0.969 -7.905 1.00 98.50 89 ILE A N 1
ATOM 705 C CA . ILE A 1 89 ? -7.706 0.565 -8.749 1.00 98.50 89 ILE A CA 1
ATOM 706 C C . ILE A 1 89 ? -8.851 -0.064 -7.951 1.00 98.50 89 ILE A C 1
ATOM 708 O O . ILE A 1 89 ? -9.964 -0.167 -8.458 1.00 98.50 89 ILE A O 1
ATOM 712 N N . ALA A 1 90 ? -8.595 -0.459 -6.703 1.00 98.44 90 ALA A N 1
ATOM 713 C CA . ALA A 1 90 ? -9.617 -0.799 -5.720 1.00 98.44 90 ALA A CA 1
ATOM 714 C C . ALA A 1 90 ? -9.052 -0.681 -4.299 1.00 98.44 90 ALA A C 1
ATOM 716 O O . ALA A 1 90 ? -7.877 -0.963 -4.074 1.00 98.44 90 ALA A O 1
ATOM 717 N N . GLU A 1 91 ? -9.884 -0.302 -3.332 1.00 98.00 91 GLU A N 1
ATOM 718 C CA . GLU A 1 91 ? -9.496 -0.164 -1.925 1.00 98.00 91 GLU A CA 1
ATOM 719 C C . GLU A 1 91 ? -10.683 -0.530 -1.028 1.00 98.00 91 GLU A C 1
ATOM 721 O O . GLU A 1 91 ? -11.796 -0.058 -1.258 1.00 98.00 91 GLU A O 1
ATOM 726 N N . CYS A 1 92 ? -10.445 -1.345 0.001 1.00 97.94 92 CYS A N 1
ATOM 727 C CA . CYS A 1 92 ? -11.391 -1.558 1.087 1.00 97.94 92 CYS A CA 1
ATOM 728 C C . CYS A 1 92 ? -11.404 -0.312 1.978 1.00 97.94 92 CYS A C 1
ATOM 730 O O . CYS A 1 92 ? -10.389 0.069 2.573 1.00 97.94 92 CYS A O 1
ATOM 732 N N . ARG A 1 93 ? -12.567 0.326 2.066 1.00 96.19 93 ARG A N 1
ATOM 733 C CA . ARG A 1 93 ? -12.808 1.567 2.797 1.00 96.19 93 ARG A CA 1
ATOM 734 C C . ARG A 1 93 ? -13.848 1.394 3.897 1.00 96.19 93 ARG A C 1
ATOM 736 O O . ARG A 1 93 ? -13.949 2.298 4.718 1.00 96.19 93 ARG A O 1
ATOM 743 N N . LYS A 1 94 ? -14.632 0.320 3.975 1.00 97.06 94 LYS A N 1
ATOM 744 C CA . LYS A 1 94 ? -15.599 0.149 5.075 1.00 97.06 94 LYS A CA 1
ATOM 745 C C . LYS A 1 94 ? -14.893 0.089 6.430 1.00 97.06 94 LYS A C 1
ATOM 747 O O . LYS A 1 94 ? -13.761 -0.367 6.525 1.00 97.06 94 LYS A O 1
ATOM 752 N N . LEU A 1 95 ? -15.570 0.561 7.478 1.00 97.00 95 LEU A N 1
ATOM 753 C CA . LEU A 1 95 ? -15.152 0.378 8.879 1.00 97.00 95 LEU A CA 1
ATOM 754 C C . LEU A 1 95 ? -15.658 -0.975 9.414 1.00 97.00 95 LEU A C 1
ATOM 756 O O . LEU A 1 95 ? -16.169 -1.069 10.528 1.00 97.00 95 LEU A O 1
ATOM 760 N N . ASP A 1 96 ? -15.582 -1.989 8.554 1.00 96.75 96 ASP A N 1
ATOM 761 C CA . ASP A 1 96 ? -16.078 -3.351 8.733 1.00 96.75 96 ASP A CA 1
ATOM 762 C C . ASP A 1 96 ? -15.474 -4.240 7.626 1.00 96.75 96 ASP A C 1
ATOM 764 O O . ASP A 1 96 ? -14.734 -3.758 6.762 1.00 96.75 96 ASP A O 1
ATOM 768 N N . ASN A 1 97 ? -15.811 -5.525 7.628 1.00 96.69 97 ASN A N 1
ATOM 769 C CA . ASN A 1 97 ? -15.433 -6.483 6.604 1.00 96.69 97 ASN A CA 1
ATOM 770 C C . ASN A 1 97 ? -15.842 -6.015 5.201 1.00 96.69 97 ASN A C 1
ATOM 772 O O . ASN A 1 97 ? -16.988 -5.644 4.929 1.00 96.69 97 ASN A O 1
ATOM 776 N N . GLU A 1 98 ? -14.888 -6.086 4.278 1.00 97.88 98 GLU A N 1
ATOM 777 C CA . GLU A 1 98 ? -15.094 -5.721 2.886 1.00 97.88 98 GLU A CA 1
ATOM 778 C C . GLU A 1 98 ? -14.195 -6.535 1.965 1.00 97.88 98 GLU A C 1
ATOM 780 O O . GLU A 1 98 ? -13.036 -6.810 2.276 1.00 97.88 98 GLU A O 1
ATOM 785 N N . VAL A 1 99 ? -14.741 -6.872 0.800 1.00 97.19 99 VAL A N 1
ATOM 786 C CA . VAL A 1 99 ? -14.019 -7.499 -0.301 1.00 97.19 99 VAL A CA 1
ATOM 787 C C . VAL A 1 99 ? -14.142 -6.590 -1.514 1.00 97.19 99 VAL A C 1
ATOM 789 O O . VAL A 1 99 ? -15.235 -6.132 -1.843 1.00 97.19 99 VAL A O 1
ATOM 792 N N . VAL A 1 100 ? -13.021 -6.363 -2.192 1.00 97.94 100 VAL A N 1
ATOM 793 C CA . VAL A 1 100 ? -12.970 -5.651 -3.468 1.00 97.94 100 VAL A CA 1
ATOM 794 C C . VAL A 1 100 ? -12.355 -6.542 -4.538 1.00 97.94 100 VAL A C 1
ATOM 796 O O . VAL A 1 100 ? -11.496 -7.377 -4.255 1.00 97.94 100 VAL A O 1
ATOM 799 N N . THR A 1 101 ? -12.793 -6.366 -5.779 1.00 97.69 101 THR A N 1
ATOM 800 C CA . THR A 1 101 ? -12.349 -7.166 -6.925 1.00 97.69 101 THR A CA 1
ATOM 801 C C . THR A 1 101 ? -11.988 -6.265 -8.089 1.00 97.69 101 THR A C 1
ATOM 803 O O . THR A 1 101 ? -12.651 -5.255 -8.317 1.00 97.69 101 THR A O 1
ATOM 806 N N . VAL A 1 102 ? -10.988 -6.663 -8.870 1.00 97.88 102 VAL A N 1
ATOM 807 C CA . VAL A 1 102 ? -10.608 -5.989 -10.116 1.00 97.88 102 VAL A CA 1
ATOM 808 C C . VAL A 1 102 ? -10.270 -7.016 -11.186 1.00 97.88 102 VAL A C 1
ATOM 810 O O . VAL A 1 102 ? -9.902 -8.149 -10.880 1.00 97.88 102 VAL A O 1
ATOM 813 N N . THR A 1 103 ? -10.344 -6.599 -12.446 1.00 98.06 103 THR A N 1
ATOM 814 C CA . THR A 1 103 ? -9.806 -7.371 -13.571 1.00 98.06 103 THR A CA 1
ATOM 815 C C . THR A 1 103 ? -8.386 -6.900 -13.870 1.00 98.06 103 THR A C 1
ATOM 817 O O . THR A 1 103 ? -8.153 -5.704 -14.052 1.00 98.06 103 THR A O 1
ATOM 820 N N . LEU A 1 104 ? -7.429 -7.829 -13.918 1.00 97.94 104 LEU A N 1
ATOM 821 C CA . LEU A 1 104 ? -6.044 -7.526 -14.277 1.00 97.94 104 LEU A CA 1
ATOM 822 C C . LEU A 1 104 ? -5.875 -7.605 -15.796 1.00 97.94 104 LEU A C 1
ATOM 824 O O . LEU A 1 104 ? -6.305 -8.573 -16.416 1.00 97.94 104 LEU A O 1
ATOM 828 N N . ILE A 1 105 ? -5.233 -6.594 -16.376 1.00 98.06 105 ILE A N 1
ATOM 829 C CA . ILE A 1 105 ? -4.999 -6.461 -17.817 1.00 98.06 105 ILE A CA 1
ATOM 830 C C . ILE A 1 105 ? -3.506 -6.731 -18.060 1.00 98.06 105 ILE A C 1
ATOM 832 O O . ILE A 1 105 ? -2.681 -5.882 -17.702 1.00 98.06 105 ILE A O 1
ATOM 836 N N . PRO A 1 106 ? -3.121 -7.898 -18.612 1.00 98.06 106 PRO A N 1
ATOM 837 C CA . PRO A 1 106 ? -1.718 -8.290 -18.760 1.00 98.06 106 PRO A CA 1
ATOM 838 C C . PRO A 1 106 ? -0.868 -7.270 -19.523 1.00 98.06 106 PRO A C 1
ATOM 840 O O . PRO A 1 106 ? 0.296 -7.050 -19.188 1.00 98.06 106 PRO A O 1
ATOM 843 N N . GLU A 1 107 ? -1.456 -6.590 -20.504 1.00 98.38 107 GLU A N 1
ATOM 844 C CA . GLU A 1 107 ? -0.786 -5.608 -21.354 1.00 98.38 107 GLU A CA 1
ATOM 845 C C . GLU A 1 107 ? -0.194 -4.458 -20.525 1.00 98.38 107 GLU A C 1
ATOM 847 O O . GLU A 1 107 ? 0.915 -3.994 -20.820 1.00 98.38 107 GLU A O 1
ATOM 852 N N . LYS A 1 108 ? -0.856 -4.066 -19.422 1.00 98.31 108 LYS A N 1
ATOM 853 C CA . LYS A 1 108 ? -0.379 -3.008 -18.516 1.00 98.31 108 LYS A CA 1
ATOM 854 C C . LYS A 1 108 ? 1.008 -3.309 -17.936 1.00 98.31 108 LYS A C 1
ATOM 856 O O . LYS A 1 108 ? 1.785 -2.382 -17.724 1.00 98.31 108 LYS A O 1
ATOM 861 N N . LEU A 1 109 ? 1.367 -4.584 -17.744 1.00 98.25 109 LEU A N 1
ATOM 862 C CA . LEU A 1 109 ? 2.687 -4.988 -17.230 1.00 98.25 109 LEU A CA 1
ATOM 863 C C . LEU A 1 109 ? 3.836 -4.622 -18.173 1.00 98.25 109 LEU A C 1
ATOM 865 O O . LEU A 1 109 ? 4.967 -4.472 -17.718 1.00 98.25 109 LEU A O 1
ATOM 869 N N . THR A 1 110 ? 3.561 -4.510 -19.475 1.00 97.88 110 THR A N 1
ATOM 870 C CA . THR A 1 110 ? 4.563 -4.161 -20.496 1.00 97.88 110 THR A CA 1
ATOM 871 C C . THR A 1 110 ? 4.480 -2.702 -20.930 1.00 97.88 110 THR A C 1
ATOM 873 O O . THR A 1 110 ? 5.500 -2.112 -21.288 1.00 97.88 110 THR A O 1
ATOM 876 N N . GLN A 1 111 ? 3.287 -2.107 -20.855 1.00 97.94 111 GLN A N 1
ATOM 877 C CA . GLN A 1 111 ? 3.049 -0.699 -21.176 1.00 97.94 111 GLN A CA 1
ATOM 878 C C . GLN A 1 111 ? 3.552 0.251 -20.080 1.00 97.94 111 GLN A C 1
ATOM 880 O O . GLN A 1 111 ? 3.988 1.362 -20.384 1.00 97.94 111 GLN A O 1
ATOM 885 N N . ALA A 1 112 ? 3.529 -0.173 -18.813 1.00 98.00 112 ALA A N 1
ATOM 886 C CA . ALA A 1 112 ? 3.998 0.649 -17.705 1.00 98.00 112 ALA A CA 1
ATOM 887 C C . ALA A 1 112 ? 5.501 0.965 -17.792 1.00 98.00 112 ALA A C 1
ATOM 889 O O . ALA A 1 112 ? 6.325 0.136 -18.192 1.00 98.00 112 ALA A O 1
ATOM 890 N N . GLY A 1 113 ? 5.879 2.172 -17.353 1.00 96.69 113 GLY A N 1
ATOM 891 C CA . GLY A 1 113 ? 7.265 2.659 -17.382 1.00 96.69 113 GLY A CA 1
ATOM 892 C C . GLY A 1 113 ? 8.254 1.711 -16.698 1.00 96.69 113 GLY A C 1
ATOM 893 O O . GLY A 1 113 ? 9.310 1.416 -17.265 1.00 96.69 113 GLY A O 1
ATOM 894 N N . GLY A 1 114 ? 7.861 1.134 -15.554 1.00 97.38 114 GLY A N 1
ATOM 895 C CA . GLY A 1 114 ? 8.652 0.157 -14.800 1.00 97.38 114 GLY A CA 1
ATOM 896 C C . GLY A 1 114 ? 9.127 -1.049 -15.618 1.00 97.38 114 GLY A C 1
ATOM 897 O O . GLY A 1 114 ? 10.177 -1.616 -15.323 1.00 97.38 114 GLY A O 1
ATOM 898 N N . TYR A 1 115 ? 8.428 -1.427 -16.694 1.00 97.69 115 TYR A N 1
ATOM 899 C CA . TYR A 1 115 ? 8.862 -2.502 -17.586 1.00 97.69 115 TYR A CA 1
ATOM 900 C C . TYR A 1 115 ? 10.150 -2.134 -18.321 1.00 97.69 115 TYR A C 1
ATOM 902 O O . TYR A 1 115 ? 11.114 -2.904 -18.329 1.00 97.69 115 TYR A O 1
ATOM 910 N N . ARG A 1 116 ? 10.192 -0.923 -18.887 1.00 97.00 116 ARG A N 1
ATOM 911 C CA . ARG A 1 116 ? 11.384 -0.377 -19.545 1.00 97.00 116 ARG A CA 1
ATOM 912 C C . ARG A 1 116 ? 12.491 -0.121 -18.529 1.00 97.00 116 ARG A C 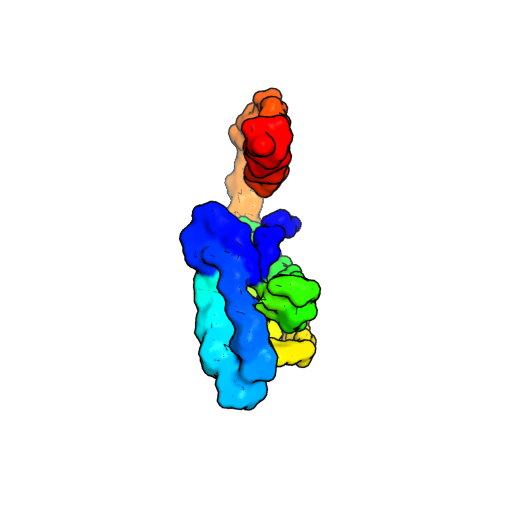1
ATOM 914 O O . ARG A 1 116 ? 13.640 -0.449 -18.804 1.00 97.00 116 ARG A O 1
ATOM 921 N N . TYR A 1 117 ? 12.147 0.376 -17.339 1.00 95.62 117 TYR A N 1
ATOM 922 C CA . TYR A 1 117 ? 13.130 0.617 -16.280 1.00 95.62 117 TYR A CA 1
ATOM 923 C C . TYR A 1 117 ? 13.809 -0.681 -15.848 1.00 95.62 117 TYR A C 1
ATOM 925 O O . TYR A 1 117 ? 15.030 -0.715 -15.771 1.00 95.62 117 TYR A O 1
ATOM 933 N N . LYS A 1 118 ? 13.053 -1.774 -15.660 1.00 95.19 118 LYS A N 1
ATOM 934 C CA . LYS A 1 118 ? 13.608 -3.106 -15.362 1.00 95.19 118 LYS A CA 1
ATOM 935 C C . LYS A 1 118 ? 14.610 -3.574 -16.416 1.00 95.19 118 LYS A C 1
ATOM 937 O O . LYS A 1 118 ? 15.657 -4.087 -16.039 1.00 95.19 118 LYS A O 1
ATOM 942 N N . LYS A 1 119 ? 14.320 -3.375 -17.707 1.00 95.50 119 LYS A N 1
ATOM 943 C CA . LYS A 1 119 ? 15.245 -3.723 -18.803 1.00 95.50 119 LYS A CA 1
ATOM 944 C C . LYS A 1 119 ? 16.521 -2.880 -18.797 1.00 95.50 119 LYS A C 1
ATOM 946 O O . LYS A 1 119 ? 17.566 -3.374 -19.193 1.00 95.50 119 LYS A O 1
ATOM 951 N N . ALA A 1 120 ? 16.426 -1.628 -18.360 1.00 96.31 120 ALA A N 1
ATOM 952 C CA . ALA A 1 120 ? 17.558 -0.710 -18.273 1.00 96.31 120 ALA A CA 1
ATOM 953 C C . ALA A 1 120 ? 18.397 -0.882 -16.992 1.00 96.31 120 ALA A C 1
ATOM 955 O O . ALA A 1 120 ? 19.457 -0.268 -16.873 1.00 96.31 120 ALA A O 1
ATOM 956 N N . ARG A 1 121 ? 17.946 -1.691 -16.020 1.00 95.12 121 ARG A N 1
ATOM 957 C CA . ARG A 1 121 ? 18.719 -1.971 -14.804 1.00 95.12 121 ARG A CA 1
ATOM 958 C C . ARG A 1 121 ? 20.049 -2.635 -15.171 1.00 95.12 121 ARG A C 1
ATOM 960 O O . ARG A 1 121 ? 20.120 -3.450 -16.086 1.00 95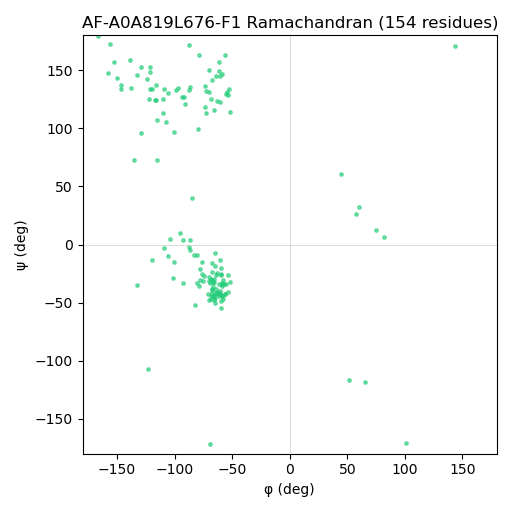.12 121 ARG A O 1
ATOM 967 N N . ARG A 1 122 ? 21.092 -2.322 -14.402 1.00 95.81 122 ARG A N 1
ATOM 968 C CA . ARG A 1 122 ? 22.460 -2.832 -14.580 1.00 95.81 122 ARG A CA 1
ATOM 969 C C . ARG A 1 122 ? 22.918 -3.699 -13.399 1.00 95.81 122 ARG A C 1
ATOM 971 O O . ARG A 1 122 ? 23.727 -3.228 -12.600 1.00 95.81 122 ARG A O 1
ATOM 978 N N . PRO A 1 123 ? 22.402 -4.940 -13.239 1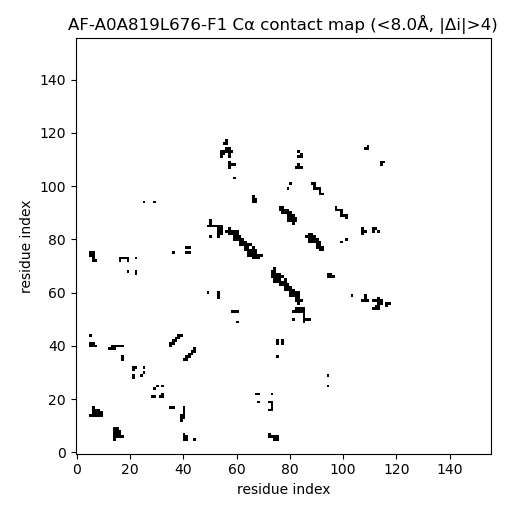.00 95.38 123 PRO A N 1
ATOM 979 C CA . PRO A 1 123 ? 22.798 -5.838 -12.152 1.00 95.38 123 PRO A CA 1
ATOM 980 C C . PRO A 1 123 ? 24.290 -6.048 -11.996 1.00 95.38 123 PRO A C 1
ATOM 982 O O . PRO A 1 123 ? 24.774 -6.225 -10.886 1.00 95.38 123 PRO A O 1
ATOM 985 N N . ASP A 1 124 ? 25.021 -6.010 -13.098 1.00 94.88 124 ASP A N 1
ATOM 986 C CA . ASP A 1 124 ? 26.474 -6.031 -13.123 1.00 94.88 124 ASP A CA 1
ATOM 987 C C . ASP A 1 124 ? 27.123 -4.893 -12.322 1.00 94.88 124 ASP A C 1
ATOM 989 O O . ASP A 1 124 ? 28.140 -5.138 -11.691 1.00 94.88 124 ASP A O 1
ATOM 993 N N . LEU A 1 125 ? 26.524 -3.698 -12.260 1.00 95.44 125 LEU A N 1
ATOM 994 C CA . LEU A 1 125 ? 27.100 -2.559 -11.535 1.00 95.44 125 LEU A CA 1
ATOM 995 C C . LEU A 1 125 ? 26.868 -2.603 -10.019 1.00 95.44 125 LEU A C 1
ATOM 997 O O . LEU A 1 125 ? 27.694 -2.104 -9.263 1.00 95.44 125 LEU A O 1
ATOM 1001 N N . TYR A 1 126 ? 25.740 -3.148 -9.558 1.00 95.19 126 TYR A N 1
ATOM 1002 C CA . TYR A 1 126 ? 25.377 -3.118 -8.132 1.00 95.19 126 TYR A CA 1
ATOM 1003 C C . TYR A 1 126 ? 25.535 -4.457 -7.405 1.00 95.19 126 TYR A C 1
ATOM 1005 O O . TYR A 1 126 ? 25.464 -4.484 -6.1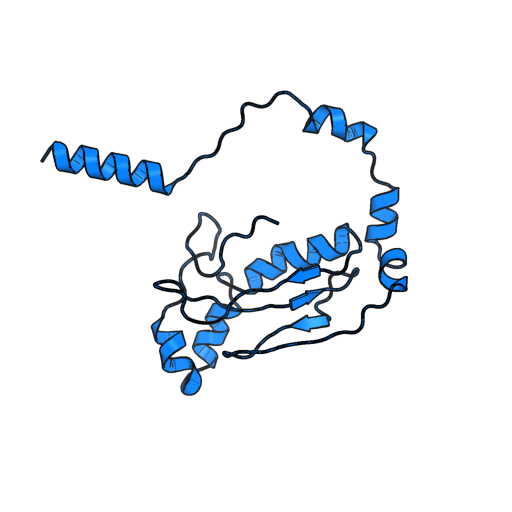77 1.00 95.19 126 TYR A O 1
ATOM 1013 N N . ARG A 1 127 ? 25.779 -5.564 -8.117 1.00 95.69 127 ARG A N 1
ATOM 1014 C CA . ARG A 1 127 ? 25.993 -6.891 -7.509 1.00 95.69 127 ARG A CA 1
ATOM 1015 C C . ARG A 1 127 ? 27.154 -6.897 -6.523 1.00 95.69 127 ARG A C 1
ATOM 1017 O O . ARG A 1 127 ? 26.979 -7.371 -5.408 1.00 95.69 127 ARG A O 1
ATOM 1024 N N . ASP A 1 128 ? 28.288 -6.326 -6.910 1.00 94.00 128 ASP A N 1
ATOM 1025 C CA . ASP A 1 128 ? 29.503 -6.356 -6.090 1.00 94.00 128 ASP A CA 1
ATOM 1026 C C . ASP A 1 128 ? 29.441 -5.371 -4.918 1.00 94.00 128 ASP A C 1
ATOM 1028 O O . ASP A 1 128 ? 30.225 -5.483 -3.983 1.00 94.00 128 ASP A O 1
ATOM 1032 N N . ILE A 1 129 ? 28.493 -4.425 -4.948 1.00 93.69 129 ILE A N 1
ATOM 1033 C CA . ILE A 1 129 ? 28.192 -3.511 -3.839 1.00 93.69 129 ILE A CA 1
ATOM 1034 C C . ILE A 1 129 ? 27.269 -4.207 -2.835 1.00 93.69 129 ILE A C 1
ATOM 1036 O O . ILE A 1 129 ? 27.565 -4.257 -1.646 1.00 93.69 129 ILE A O 1
ATOM 1040 N N . ILE A 1 130 ? 26.150 -4.764 -3.310 1.00 92.50 130 ILE A N 1
ATOM 1041 C CA . ILE A 1 130 ? 25.146 -5.420 -2.456 1.00 92.50 130 ILE A CA 1
ATOM 1042 C C . ILE A 1 130 ? 25.686 -6.738 -1.876 1.00 92.50 130 ILE A C 1
ATOM 1044 O O . ILE A 1 130 ? 25.272 -7.147 -0.797 1.00 92.50 130 ILE A O 1
ATOM 1048 N N . GLY A 1 131 ? 26.611 -7.394 -2.581 1.00 93.75 131 GLY A N 1
ATOM 1049 C CA . GLY A 1 131 ? 27.262 -8.632 -2.157 1.00 93.75 131 GLY A CA 1
ATOM 1050 C C . GLY A 1 131 ? 28.501 -8.452 -1.275 1.00 93.75 131 GLY A C 1
ATOM 1051 O O . GLY A 1 131 ? 29.150 -9.453 -0.977 1.00 93.75 131 GLY A O 1
ATOM 1052 N N . GLN A 1 132 ? 28.862 -7.223 -0.878 1.00 94.31 132 GLN A N 1
ATOM 1053 C CA . GLN A 1 132 ? 29.989 -6.998 0.036 1.00 94.31 132 GLN A CA 1
ATOM 1054 C C . GLN A 1 132 ? 29.775 -7.734 1.371 1.00 94.31 132 GLN A C 1
ATOM 1056 O O . GLN A 1 132 ? 28.639 -7.815 1.849 1.00 94.31 132 GLN A O 1
ATOM 1061 N N . PRO A 1 133 ? 30.851 -8.215 2.024 1.00 94.69 133 PRO A N 1
ATOM 1062 C CA . PRO A 1 133 ? 30.762 -8.716 3.390 1.00 94.69 133 PRO A CA 1
ATOM 1063 C C . PRO A 1 133 ? 30.123 -7.670 4.313 1.00 94.69 133 PRO A C 1
ATOM 1065 O O . PRO A 1 133 ? 30.549 -6.516 4.354 1.00 94.69 133 PRO A O 1
ATOM 1068 N N . HIS A 1 134 ? 29.106 -8.072 5.072 1.00 91.88 134 HIS A N 1
ATOM 1069 C CA . HIS A 1 134 ? 28.432 -7.216 6.042 1.00 91.88 134 HIS A CA 1
ATOM 1070 C C . HIS A 1 134 ? 28.168 -7.990 7.332 1.00 91.88 134 HIS A C 1
ATOM 1072 O O . HIS A 1 134 ? 27.682 -9.122 7.303 1.00 91.88 134 HIS A O 1
ATOM 1078 N N . ASN A 1 135 ? 28.453 -7.355 8.467 1.00 92.75 135 ASN A N 1
ATOM 1079 C CA . ASN A 1 135 ? 28.059 -7.863 9.774 1.00 92.75 135 ASN A CA 1
ATOM 1080 C C . ASN A 1 135 ? 26.590 -7.511 10.002 1.00 92.75 135 ASN A C 1
ATOM 1082 O O . ASN A 1 135 ? 26.274 -6.373 10.342 1.00 92.75 135 ASN A O 1
ATOM 1086 N N . VAL A 1 136 ? 25.705 -8.483 9.778 1.00 88.94 136 VAL A N 1
ATOM 1087 C CA . VAL A 1 136 ? 24.260 -8.309 9.951 1.00 88.94 136 VAL A CA 1
ATOM 1088 C C . VAL A 1 136 ? 23.957 -7.938 11.402 1.00 88.94 136 VAL A C 1
ATOM 1090 O O . VAL A 1 136 ? 24.284 -8.687 12.320 1.00 88.94 136 VAL A O 1
ATOM 1093 N N . GLU A 1 137 ? 23.296 -6.800 11.604 1.00 88.00 137 GLU A N 1
ATOM 1094 C CA . GLU A 1 137 ? 22.851 -6.344 12.918 1.00 88.00 137 GLU A CA 1
ATOM 1095 C C . GLU A 1 137 ? 21.332 -6.132 12.915 1.00 88.00 137 GLU A C 1
ATOM 1097 O O . GLU A 1 137 ? 20.791 -5.373 12.110 1.00 88.00 137 GLU A O 1
ATOM 1102 N N . GLN A 1 138 ? 20.631 -6.785 13.843 1.00 82.50 138 GLN A N 1
ATOM 1103 C CA . GLN A 1 138 ? 19.213 -6.551 14.101 1.00 82.50 138 GLN A CA 1
ATOM 1104 C C . GLN A 1 138 ? 19.054 -5.995 15.516 1.00 82.50 138 GLN A C 1
ATOM 1106 O O . GLN A 1 138 ? 19.189 -6.721 16.498 1.00 82.50 138 GLN A O 1
ATOM 1111 N N . LYS A 1 139 ? 18.741 -4.700 15.628 1.00 75.69 139 LYS A N 1
ATOM 1112 C CA . LYS A 1 139 ? 18.438 -4.065 16.916 1.00 75.69 139 LYS A CA 1
ATOM 1113 C C . LYS A 1 139 ? 16.950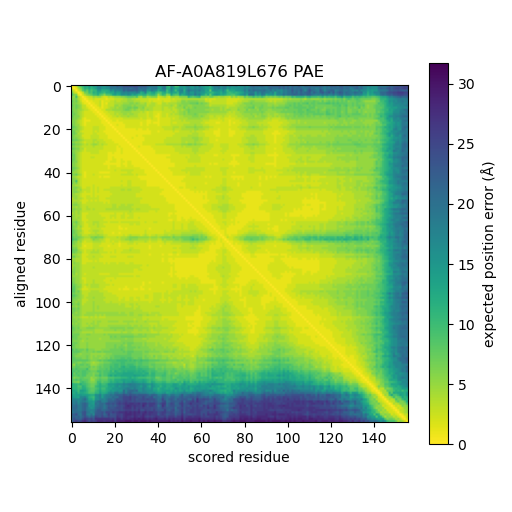 -4.140 17.200 1.00 75.69 139 LYS A C 1
ATOM 1115 O O . LYS A 1 139 ? 16.142 -3.592 16.453 1.00 75.69 139 LYS A O 1
ATOM 1120 N N . VAL A 1 140 ? 16.598 -4.775 18.310 1.00 72.00 140 VAL A N 1
ATOM 1121 C CA . VAL A 1 140 ? 15.225 -4.806 18.803 1.00 72.00 140 VAL A CA 1
ATOM 1122 C C . VAL A 1 140 ? 15.098 -3.782 19.929 1.00 72.00 140 VAL A C 1
ATOM 1124 O O . VAL A 1 140 ? 15.486 -4.040 21.063 1.00 72.00 140 VAL A O 1
ATOM 1127 N N . ILE A 1 141 ? 14.612 -2.585 19.586 1.00 68.50 141 ILE A N 1
ATOM 1128 C CA . ILE A 1 141 ? 14.674 -1.383 20.444 1.00 68.50 141 ILE A CA 1
ATOM 1129 C C . ILE A 1 141 ? 13.959 -1.590 21.793 1.00 68.50 141 ILE A C 1
ATOM 1131 O O . ILE A 1 141 ? 14.415 -1.084 22.818 1.00 68.50 141 ILE A O 1
ATOM 1135 N N . TRP A 1 142 ? 12.880 -2.376 21.822 1.00 65.50 142 TRP A N 1
ATOM 1136 C CA . TRP A 1 142 ? 12.135 -2.649 23.056 1.00 65.50 142 TRP A CA 1
ATOM 1137 C C . TRP A 1 142 ? 12.833 -3.649 23.995 1.00 65.50 142 TRP A C 1
ATOM 1139 O O . TRP A 1 142 ? 12.641 -3.583 25.204 1.00 65.50 142 TRP A O 1
ATOM 1149 N N . LEU A 1 143 ? 13.696 -4.538 23.483 1.00 63.53 143 LEU A N 1
ATOM 1150 C CA . LEU A 1 143 ? 14.435 -5.503 24.315 1.00 63.53 143 LEU A CA 1
ATOM 1151 C C . LEU A 1 143 ? 15.509 -4.827 25.177 1.00 63.53 143 LEU A C 1
ATOM 1153 O O . LEU A 1 143 ? 15.791 -5.285 26.282 1.00 63.53 143 LEU A O 1
ATOM 1157 N N . SER A 1 144 ? 16.100 -3.729 24.698 1.00 64.44 144 SER A N 1
ATOM 1158 C CA . SER A 1 144 ? 17.061 -2.952 25.489 1.00 64.44 144 SER A CA 1
ATOM 1159 C C . SER A 1 144 ? 16.416 -2.212 26.661 1.00 64.44 144 SER A C 1
ATOM 1161 O O . SER A 1 144 ? 17.048 -2.090 27.702 1.00 64.44 144 SER A O 1
ATOM 1163 N N . GLN A 1 145 ? 15.167 -1.757 26.517 1.00 62.41 145 GLN A N 1
ATOM 1164 C CA . GLN A 1 145 ? 14.458 -1.011 27.563 1.00 62.41 145 GLN A CA 1
ATOM 1165 C C . GLN A 1 145 ? 14.070 -1.918 28.739 1.00 62.41 145 GLN A C 1
ATOM 1167 O O . GLN A 1 145 ? 14.337 -1.567 29.883 1.00 62.41 145 GLN A O 1
ATOM 1172 N N . MET A 1 146 ? 13.585 -3.135 28.455 1.00 58.25 146 MET A N 1
ATOM 1173 C CA . MET A 1 146 ? 13.269 -4.134 29.489 1.00 58.25 146 MET A CA 1
ATOM 1174 C C . MET A 1 146 ? 14.481 -4.508 30.349 1.00 58.25 146 MET A C 1
ATOM 1176 O O . MET A 1 146 ? 14.350 -4.737 31.545 1.00 58.25 146 MET A O 1
ATOM 1180 N N . LYS A 1 147 ? 15.679 -4.562 29.754 1.00 55.31 147 LYS A N 1
ATOM 1181 C CA . LYS A 1 147 ? 16.907 -4.890 30.488 1.00 55.31 147 LYS A CA 1
ATOM 1182 C C . LYS A 1 147 ? 17.278 -3.784 31.480 1.00 55.31 147 LYS A C 1
ATOM 1184 O O . LYS A 1 147 ? 17.611 -4.070 32.619 1.00 55.31 147 LYS A O 1
ATOM 1189 N N . THR A 1 148 ? 17.144 -2.526 31.057 1.00 58.53 148 THR A N 1
ATOM 1190 C CA . THR A 1 148 ? 17.375 -1.356 31.913 1.00 58.53 148 THR A CA 1
ATOM 1191 C C . THR A 1 148 ? 16.347 -1.246 33.042 1.00 58.53 148 THR A C 1
ATOM 1193 O O . THR A 1 148 ? 16.707 -0.854 34.144 1.00 58.53 148 THR A O 1
ATOM 1196 N N . GLU A 1 149 ? 15.086 -1.607 32.802 1.00 57.91 149 GLU A N 1
ATOM 1197 C CA . GLU A 1 149 ? 14.042 -1.611 33.838 1.00 57.91 149 GLU A CA 1
ATOM 1198 C C . GLU A 1 149 ? 14.275 -2.705 34.895 1.00 57.91 149 GLU A C 1
ATOM 1200 O O . GLU A 1 149 ? 14.234 -2.409 36.087 1.00 57.91 149 GLU A O 1
ATOM 1205 N N . ILE A 1 150 ? 14.632 -3.928 34.480 1.00 59.41 150 ILE A N 1
ATOM 1206 C CA . ILE A 1 150 ? 14.961 -5.039 35.397 1.00 59.41 150 ILE A CA 1
ATOM 1207 C C . ILE A 1 150 ? 16.207 -4.728 36.241 1.00 59.41 150 ILE A C 1
ATOM 1209 O O . ILE A 1 150 ? 16.217 -4.987 37.444 1.00 59.41 150 ILE A O 1
ATOM 1213 N N . ASP A 1 151 ? 17.249 -4.156 35.632 1.00 55.84 151 ASP A N 1
ATOM 1214 C CA . ASP A 1 151 ? 18.487 -3.810 36.341 1.00 55.84 151 ASP A CA 1
ATOM 1215 C C . ASP A 1 151 ? 18.260 -2.696 37.387 1.00 55.84 151 ASP A C 1
ATOM 1217 O O . ASP A 1 151 ? 18.920 -2.682 38.426 1.00 55.84 151 ASP A O 1
ATOM 1221 N N . ASN A 1 152 ? 17.296 -1.797 37.155 1.00 58.16 152 ASN A N 1
ATOM 1222 C CA . ASN A 1 152 ? 16.921 -0.744 38.103 1.00 58.16 152 ASN A CA 1
ATOM 1223 C C . ASN A 1 152 ? 16.021 -1.263 39.243 1.00 58.16 152 ASN A C 1
ATOM 1225 O O . ASN A 1 152 ? 16.177 -0.831 40.386 1.00 58.16 152 ASN A O 1
ATOM 1229 N N . GLU A 1 153 ? 15.116 -2.212 38.974 1.00 56.25 153 GLU A N 1
ATOM 1230 C CA . GLU A 1 153 ? 14.301 -2.863 40.016 1.00 56.25 153 GLU A CA 1
ATOM 1231 C C . GLU A 1 153 ? 15.133 -3.758 40.948 1.00 56.25 153 GLU A C 1
ATOM 1233 O O . GLU A 1 153 ? 14.805 -3.882 42.122 1.00 56.25 153 GLU A O 1
ATOM 1238 N N . GLN A 1 154 ? 16.238 -4.344 40.471 1.00 54.66 154 GLN A N 1
ATOM 1239 C CA . GLN A 1 154 ? 17.149 -5.153 41.299 1.00 54.66 154 GLN A CA 1
ATOM 1240 C C . GLN A 1 154 ? 18.143 -4.328 42.138 1.00 54.66 154 GLN A C 1
ATOM 1242 O O . GLN A 1 154 ? 18.850 -4.890 42.976 1.00 54.66 154 GLN A O 1
ATOM 1247 N N . GLN A 1 155 ? 18.216 -3.012 41.918 1.00 51.22 155 GLN A N 1
ATOM 1248 C CA . GLN A 1 155 ? 19.043 -2.072 42.690 1.00 51.22 155 GLN A CA 1
ATOM 1249 C C . GLN A 1 155 ? 18.227 -1.215 43.678 1.00 51.22 155 GLN A C 1
ATOM 1251 O O . GLN A 1 155 ? 18.798 -0.338 44.330 1.00 51.22 155 GLN A O 1
ATOM 1256 N N . SER A 1 156 ? 16.920 -1.476 43.793 1.00 45.84 156 SER A N 1
ATOM 1257 C CA . SER A 1 156 ? 15.969 -0.813 44.701 1.00 45.84 156 SER A CA 1
ATOM 1258 C C . SER A 1 156 ? 15.577 -1.736 45.853 1.00 45.84 156 SER A C 1
ATOM 1260 O O . SER A 1 156 ? 15.402 -1.223 46.980 1.00 45.84 156 SER A O 1
#